Protein AF-A0A661A7U7-F1 (afdb_monomer_lite)

Structure (mmCIF, N/CA/C/O backbone):
data_AF-A0A661A7U7-F1
#
_entry.id  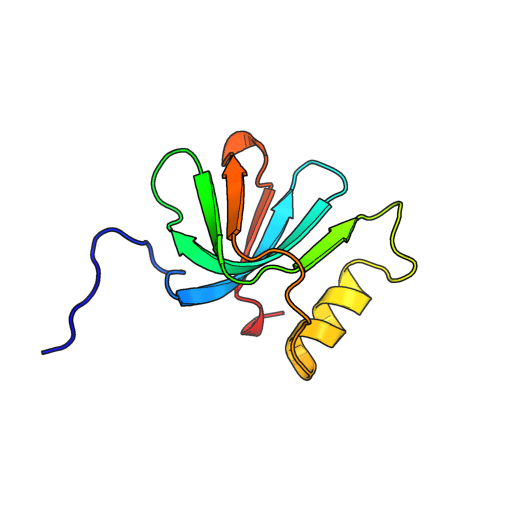 AF-A0A661A7U7-F1
#
loop_
_atom_site.group_PDB
_atom_site.id
_atom_site.type_symbol
_atom_site.label_atom_id
_atom_site.label_alt_id
_atom_site.label_comp_id
_atom_site.label_asym_id
_atom_site.label_entity_id
_atom_site.label_seq_id
_atom_site.pdbx_PDB_ins_code
_atom_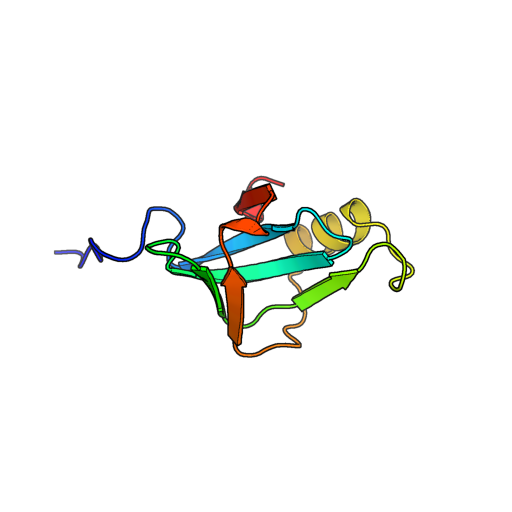site.Cartn_x
_atom_site.Cartn_y
_atom_site.Cartn_z
_atom_site.occupancy
_atom_site.B_iso_or_equiv
_atom_site.auth_seq_id
_atom_site.auth_comp_id
_atom_site.auth_asym_id
_atom_site.auth_atom_id
_atom_site.pdbx_PDB_model_num
ATOM 1 N N . MET A 1 1 ? -14.691 -24.620 -15.045 1.00 40.69 1 MET A N 1
ATOM 2 C CA . MET A 1 1 ? -14.805 -24.707 -13.573 1.00 40.69 1 MET A CA 1
ATOM 3 C C . MET A 1 1 ? -13.600 -23.997 -12.976 1.00 40.69 1 MET A C 1
ATOM 5 O O . MET A 1 1 ? -12.532 -24.586 -12.950 1.00 40.69 1 MET A O 1
ATOM 9 N N . GLY A 1 2 ? -13.733 -22.718 -12.618 1.00 37.12 2 GLY A N 1
ATOM 10 C CA . GLY A 1 2 ? -12.684 -21.962 -11.926 1.00 37.12 2 GLY A CA 1
ATOM 11 C C . GLY A 1 2 ? -13.100 -21.787 -10.473 1.00 37.12 2 GLY A C 1
ATOM 12 O O . GLY A 1 2 ? -14.211 -21.334 -10.215 1.00 37.12 2 GLY A O 1
ATOM 13 N N . THR A 1 3 ? -12.265 -22.217 -9.535 1.00 41.62 3 THR A N 1
ATOM 14 C CA . THR A 1 3 ? -12.479 -22.046 -8.096 1.00 41.62 3 THR A CA 1
ATOM 15 C C . THR A 1 3 ? -12.349 -20.568 -7.738 1.00 41.62 3 THR A C 1
ATOM 17 O O . THR A 1 3 ? -11.258 -20.075 -7.470 1.00 41.62 3 THR A O 1
ATOM 20 N N . PHE A 1 4 ? -13.468 -19.848 -7.772 1.00 43.56 4 PHE A N 1
ATOM 21 C CA . PHE A 1 4 ? -13.584 -18.523 -7.177 1.00 43.56 4 PHE A CA 1
ATOM 22 C C . PHE A 1 4 ? -13.544 -18.694 -5.656 1.00 43.56 4 PHE A C 1
ATOM 24 O O . PHE A 1 4 ? -14.451 -19.286 -5.071 1.00 43.56 4 PHE A O 1
ATOM 31 N N . HIS A 1 5 ? -12.467 -18.236 -5.018 1.00 46.03 5 HIS A N 1
ATOM 32 C CA . HIS A 1 5 ? -12.367 -18.202 -3.561 1.00 46.03 5 HIS A CA 1
ATOM 33 C C . HIS A 1 5 ? -13.321 -17.122 -3.038 1.00 46.03 5 HIS A C 1
ATOM 35 O O . HIS A 1 5 ? -12.991 -15.940 -3.054 1.00 46.03 5 HIS A O 1
ATOM 41 N N . GLN A 1 6 ? -14.517 -17.532 -2.610 1.00 49.66 6 GLN A N 1
ATOM 42 C CA . GLN A 1 6 ? -15.576 -16.637 -2.126 1.00 49.66 6 GLN A CA 1
ATOM 43 C C . GLN A 1 6 ? -15.190 -15.876 -0.838 1.00 49.66 6 GLN A C 1
ATOM 45 O O . GLN A 1 6 ? -15.808 -14.864 -0.529 1.00 49.66 6 GLN A O 1
ATOM 50 N N . ASP A 1 7 ? -14.115 -16.289 -0.155 1.00 53.19 7 ASP A N 1
ATOM 51 C CA . ASP A 1 7 ? -13.756 -15.808 1.188 1.00 53.19 7 ASP A CA 1
ATOM 52 C C . ASP A 1 7 ? -12.574 -14.818 1.238 1.00 53.19 7 ASP A C 1
ATOM 54 O O . ASP A 1 7 ? -12.115 -14.472 2.324 1.00 53.19 7 ASP A O 1
ATOM 58 N N . LYS A 1 8 ? -12.021 -14.382 0.093 1.00 57.00 8 LYS A N 1
ATOM 59 C CA . LYS A 1 8 ? -10.759 -13.602 0.075 1.00 57.00 8 LYS A CA 1
ATOM 60 C C . LYS A 1 8 ? -10.846 -12.157 -0.447 1.00 57.00 8 LYS A C 1
ATOM 62 O O . LYS A 1 8 ? -9.899 -11.394 -0.263 1.00 57.00 8 LYS A O 1
ATOM 67 N N . GLY A 1 9 ? -11.991 -11.750 -1.000 1.00 66.19 9 GLY A N 1
ATOM 68 C CA . GLY A 1 9 ? -12.243 -10.393 -1.512 1.00 66.19 9 GLY A CA 1
ATOM 69 C C . GLY A 1 9 ? -11.706 -10.162 -2.932 1.00 66.19 9 GLY A C 1
ATOM 70 O O . GLY A 1 9 ? -10.916 -10.953 -3.442 1.00 66.19 9 GLY A O 1
ATOM 71 N N . GLU A 1 10 ? -12.141 -9.078 -3.584 1.00 78.44 10 GLU A N 1
ATOM 72 C CA . GLU A 1 10 ? -11.845 -8.792 -5.006 1.00 78.44 10 GLU A CA 1
ATOM 73 C C . GLU A 1 10 ? -10.352 -8.580 -5.301 1.00 78.44 10 GLU A C 1
ATOM 75 O O . GLU A 1 10 ? -9.891 -8.863 -6.403 1.00 78.44 10 GLU A O 1
ATOM 80 N N . LEU A 1 11 ? -9.580 -8.134 -4.306 1.00 86.31 11 LEU A N 1
ATOM 81 C CA . LEU A 1 11 ? -8.142 -7.888 -4.442 1.00 86.31 11 LEU A CA 1
ATOM 82 C C . LEU A 1 11 ? -7.276 -9.128 -4.176 1.00 86.31 11 LEU A C 1
ATOM 84 O O . LEU A 1 11 ? -6.049 -9.039 -4.240 1.00 86.31 11 LEU A O 1
ATOM 88 N N . HIS A 1 12 ? -7.877 -10.290 -3.899 1.00 88.75 12 HIS A N 1
ATOM 89 C CA . HIS A 1 12 ? -7.118 -11.499 -3.604 1.00 88.75 12 HIS A CA 1
ATOM 90 C C . HIS A 1 12 ? -6.152 -11.872 -4.736 1.00 88.75 12 HIS A C 1
ATOM 92 O O . HIS A 1 12 ? -6.530 -12.066 -5.890 1.00 88.75 12 HIS A O 1
ATOM 98 N N . GLY A 1 13 ? -4.882 -12.037 -4.378 1.00 90.50 13 GLY A N 1
ATOM 99 C CA . GLY A 1 13 ? -3.805 -12.418 -5.276 1.00 90.50 13 GLY A CA 1
ATOM 100 C C . GLY A 1 13 ? -3.224 -11.267 -6.094 1.00 90.50 13 GLY A C 1
ATOM 101 O O . GLY A 1 13 ? -2.236 -11.511 -6.792 1.00 90.50 13 GLY A O 1
ATOM 102 N N . ILE A 1 14 ? -3.780 -10.056 -5.988 1.00 93.88 14 ILE A N 1
ATOM 103 C CA . ILE A 1 14 ? -3.329 -8.856 -6.699 1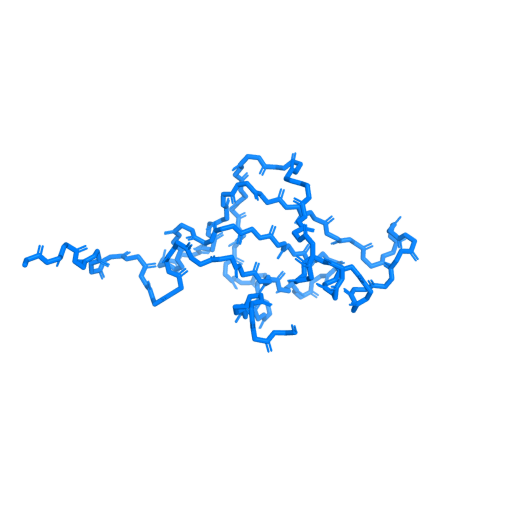.00 93.88 14 ILE A CA 1
ATOM 104 C C . ILE A 1 14 ? -2.228 -8.162 -5.892 1.00 93.88 14 ILE A C 1
ATOM 106 O O . ILE A 1 14 ? -2.289 -8.085 -4.664 1.00 93.88 14 ILE A O 1
ATOM 110 N N . THR A 1 15 ? -1.207 -7.651 -6.580 1.00 96.12 15 THR A N 1
ATOM 111 C CA . THR A 1 15 ? -0.234 -6.735 -5.974 1.00 96.12 15 THR A CA 1
ATOM 112 C C . THR A 1 15 ? -0.903 -5.391 -5.730 1.00 96.12 15 THR A C 1
ATOM 114 O O . THR A 1 15 ? -1.372 -4.750 -6.672 1.00 96.12 15 THR A O 1
ATOM 117 N N . VAL A 1 16 ? -0.941 -4.963 -4.475 1.00 96.44 16 VAL A N 1
ATOM 118 C CA . VAL A 1 16 ? -1.616 -3.739 -4.045 1.00 96.44 16 VAL A CA 1
ATOM 119 C C . VAL A 1 16 ? -0.638 -2.803 -3.351 1.00 96.44 16 VAL A C 1
ATOM 121 O O . VAL A 1 16 ? 0.307 -3.258 -2.706 1.00 96.44 16 VAL A O 1
ATOM 124 N N . LEU A 1 17 ? -0.904 -1.506 -3.465 1.00 97.25 17 LEU A N 1
ATOM 125 C CA . LEU A 1 17 ? -0.420 -0.485 -2.550 1.00 97.25 17 LEU A CA 1
ATOM 126 C C . LEU A 1 17 ? -1.439 -0.335 -1.415 1.00 97.25 17 LEU A C 1
ATOM 128 O O . LEU A 1 17 ? -2.627 -0.121 -1.663 1.00 97.25 17 LEU A O 1
ATOM 132 N N . VAL A 1 18 ? -0.965 -0.409 -0.179 1.00 96.62 18 VAL A N 1
ATOM 133 C CA . VAL A 1 18 ? -1.715 -0.087 1.032 1.00 96.62 18 VAL A CA 1
ATOM 134 C C . VAL A 1 18 ? -1.081 1.139 1.666 1.00 96.62 18 VAL A C 1
ATOM 136 O O . VAL A 1 18 ? 0.067 1.085 2.105 1.00 96.62 18 VAL A O 1
ATOM 139 N N . THR A 1 19 ? -1.822 2.237 1.740 1.00 96.25 19 THR A N 1
ATOM 140 C CA . THR A 1 19 ? -1.406 3.408 2.516 1.00 96.25 19 THR A CA 1
ATOM 141 C C . THR A 1 19 ? -1.996 3.318 3.913 1.00 96.25 19 THR A C 1
ATOM 143 O O . THR A 1 19 ? -3.146 2.901 4.092 1.00 96.25 19 THR A O 1
ATOM 146 N N . THR A 1 20 ? -1.211 3.687 4.921 1.00 94.75 20 THR A N 1
ATOM 147 C CA . THR A 1 20 ? -1.699 3.766 6.301 1.00 94.75 20 THR A CA 1
ATOM 148 C C . THR A 1 20 ? -2.053 5.206 6.665 1.00 94.75 20 THR A C 1
ATOM 150 O O . THR A 1 20 ? -1.689 6.147 5.964 1.00 94.75 20 THR A O 1
ATOM 153 N N . ALA A 1 21 ? -2.773 5.393 7.770 1.00 91.50 21 ALA A N 1
ATOM 154 C CA . ALA A 1 21 ? -2.962 6.717 8.367 1.00 91.50 21 ALA A CA 1
ATOM 155 C C . ALA A 1 21 ? -1.669 7.272 9.007 1.00 91.50 21 ALA A C 1
ATOM 157 O O . ALA A 1 21 ? -1.629 8.433 9.409 1.00 91.50 21 ALA A O 1
ATOM 158 N N . GLY A 1 22 ? -0.641 6.429 9.148 1.00 91.62 22 GLY A N 1
ATOM 159 C CA . GLY A 1 22 ? 0.680 6.787 9.648 1.00 91.62 22 GLY A CA 1
ATOM 160 C C . GLY A 1 22 ? 1.683 7.065 8.521 1.00 91.62 22 GLY A C 1
ATOM 161 O O . GLY A 1 22 ? 1.302 7.204 7.360 1.00 91.62 22 GLY A O 1
ATOM 162 N N . PRO A 1 23 ? 2.985 7.123 8.848 1.00 93.81 23 PRO A N 1
ATOM 163 C CA . PRO A 1 23 ? 4.036 7.428 7.876 1.00 93.81 23 PRO A CA 1
ATOM 164 C C . PRO A 1 23 ? 4.371 6.251 6.946 1.00 93.81 23 PRO A C 1
ATOM 166 O O . PRO A 1 23 ? 5.213 6.395 6.062 1.00 93.81 23 PRO A O 1
ATOM 169 N N . GLU A 1 24 ? 3.759 5.083 7.155 1.00 96.25 24 GLU A N 1
ATOM 170 C CA . GLU A 1 24 ? 4.087 3.861 6.428 1.00 96.25 24 GLU A CA 1
ATOM 171 C C . GLU A 1 24 ? 3.136 3.598 5.263 1.00 96.25 24 GLU A C 1
ATOM 173 O O . GLU A 1 24 ? 1.917 3.775 5.352 1.00 96.25 24 GLU A O 1
ATOM 178 N N . SER A 1 25 ? 3.706 3.088 4.181 1.00 97.44 25 SER A N 1
ATOM 179 C CA . SER A 1 25 ? 2.984 2.511 3.056 1.00 97.44 25 SER A CA 1
ATOM 180 C C . SER A 1 25 ? 3.595 1.167 2.692 1.00 97.44 25 SER A C 1
ATOM 182 O O . SER A 1 25 ? 4.779 0.916 2.907 1.00 97.44 25 SER A O 1
ATOM 184 N N . TRP A 1 26 ? 2.773 0.280 2.151 1.00 97.94 26 TRP A N 1
ATOM 185 C CA . TRP A 1 26 ? 3.149 -1.104 1.911 1.00 97.94 26 TRP A CA 1
ATOM 186 C C . TRP A 1 26 ? 2.763 -1.513 0.504 1.00 97.94 26 TRP A C 1
ATOM 188 O O . TRP A 1 26 ? 1.634 -1.285 0.080 1.00 97.94 26 TRP A O 1
ATOM 198 N N . ILE A 1 27 ? 3.676 -2.164 -0.204 1.00 98.00 27 ILE A N 1
ATOM 199 C CA . ILE A 1 27 ? 3.376 -2.831 -1.468 1.00 98.00 27 ILE A CA 1
ATOM 200 C C . ILE A 1 27 ? 3.530 -4.322 -1.237 1.00 98.00 27 ILE A C 1
ATOM 202 O O . ILE A 1 27 ? 4.528 -4.763 -0.681 1.00 98.00 27 ILE A O 1
ATOM 206 N N . GLY A 1 28 ? 2.552 -5.117 -1.653 1.00 97.31 28 GLY A N 1
ATOM 207 C CA . GLY A 1 28 ? 2.621 -6.565 -1.505 1.00 97.31 28 GLY A CA 1
ATOM 208 C C . GLY A 1 28 ? 1.469 -7.270 -2.192 1.00 97.31 28 GLY A C 1
ATOM 209 O O . GLY A 1 28 ? 0.527 -6.639 -2.673 1.00 97.31 28 GLY A O 1
ATOM 210 N N . ARG A 1 29 ? 1.527 -8.600 -2.238 1.00 96.25 29 ARG A N 1
ATOM 211 C CA . ARG A 1 29 ? 0.438 -9.405 -2.788 1.00 96.25 29 ARG A CA 1
ATOM 212 C C . ARG A 1 29 ? -0.654 -9.570 -1.739 1.00 96.25 29 ARG A C 1
ATOM 214 O O . ARG A 1 29 ? -0.409 -10.165 -0.692 1.00 96.25 29 ARG A O 1
ATOM 221 N N . CYS A 1 30 ? -1.853 -9.072 -2.014 1.00 94.75 30 CYS A N 1
ATOM 222 C CA . CYS A 1 30 ? -2.980 -9.194 -1.099 1.00 94.75 30 CYS A CA 1
ATOM 223 C C . CYS A 1 30 ? -3.417 -10.663 -0.981 1.00 94.75 30 CYS A C 1
ATOM 225 O O . CYS A 1 30 ? -3.776 -11.290 -1.976 1.00 94.75 30 CYS A O 1
ATOM 227 N N . ASP A 1 31 ? -3.383 -11.236 0.223 1.00 92.75 31 ASP A N 1
ATOM 228 C CA . ASP A 1 31 ? -3.927 -12.575 0.484 1.00 92.75 31 ASP A CA 1
ATOM 229 C C . ASP A 1 31 ? -5.356 -12.517 1.021 1.00 92.75 31 ASP A C 1
ATOM 231 O O . ASP A 1 31 ? -6.201 -13.286 0.580 1.00 92.75 31 ASP A O 1
ATOM 235 N N . THR A 1 32 ? -5.669 -11.603 1.932 1.00 88.19 32 THR A N 1
ATOM 236 C CA . THR A 1 32 ? -7.053 -11.394 2.367 1.00 88.19 32 THR A CA 1
ATOM 237 C C . THR A 1 32 ? -7.270 -9.951 2.785 1.00 88.19 32 THR A C 1
ATOM 239 O O . THR A 1 32 ? -6.366 -9.308 3.322 1.00 88.19 32 THR A O 1
ATOM 242 N N . MET A 1 33 ? -8.481 -9.458 2.536 1.00 81.75 33 MET A N 1
ATOM 243 C CA . MET A 1 33 ? -8.984 -8.198 3.090 1.00 81.75 33 MET A CA 1
ATOM 244 C C . MET A 1 33 ? -10.193 -8.400 4.007 1.00 81.75 33 MET A C 1
ATOM 246 O O . MET A 1 33 ? -10.810 -7.426 4.429 1.00 81.75 33 MET A O 1
ATOM 250 N N . MET A 1 34 ? -10.588 -9.647 4.278 1.00 71.00 34 MET A N 1
ATOM 251 C CA . MET A 1 34 ? -11.760 -9.916 5.106 1.00 71.00 34 MET A CA 1
ATOM 252 C C . MET A 1 34 ? -11.398 -9.947 6.596 1.00 71.00 34 MET A C 1
ATOM 254 O O . MET A 1 34 ? -10.403 -10.553 6.994 1.00 71.00 34 MET A O 1
ATOM 258 N N . GLY A 1 35 ? -12.255 -9.342 7.424 1.00 73.12 35 GLY A N 1
ATOM 259 C CA . GLY A 1 35 ? -12.105 -9.283 8.880 1.00 73.12 35 GLY A CA 1
ATOM 260 C C . GLY A 1 35 ? -11.479 -7.972 9.363 1.00 73.12 35 GLY A C 1
ATOM 261 O O . GLY A 1 35 ? -11.740 -6.911 8.806 1.00 73.12 35 GLY A O 1
ATOM 262 N N . GLU A 1 36 ? -10.668 -8.038 10.421 1.00 84.06 36 GLU A N 1
ATOM 263 C CA . GLU A 1 36 ? -10.036 -6.854 11.030 1.00 84.06 36 GLU A CA 1
ATOM 264 C C . GLU A 1 36 ? -8.667 -6.497 10.433 1.00 84.06 36 GLU A C 1
ATOM 266 O O . GLU A 1 36 ? -8.034 -5.552 10.899 1.00 84.06 36 GLU A O 1
ATOM 271 N N . HIS A 1 37 ? -8.180 -7.240 9.432 1.00 88.94 37 HIS A N 1
ATOM 272 C CA . HIS A 1 37 ? -6.830 -7.066 8.895 1.00 88.94 37 HIS A CA 1
ATOM 273 C C . HIS A 1 37 ? -6.779 -7.184 7.370 1.00 88.94 37 HIS A C 1
ATOM 275 O O . HIS A 1 37 ? -7.457 -8.018 6.774 1.00 88.94 37 HIS A O 1
ATOM 281 N N . VAL A 1 38 ? -5.882 -6.408 6.764 1.00 91.56 38 VAL A N 1
ATOM 282 C 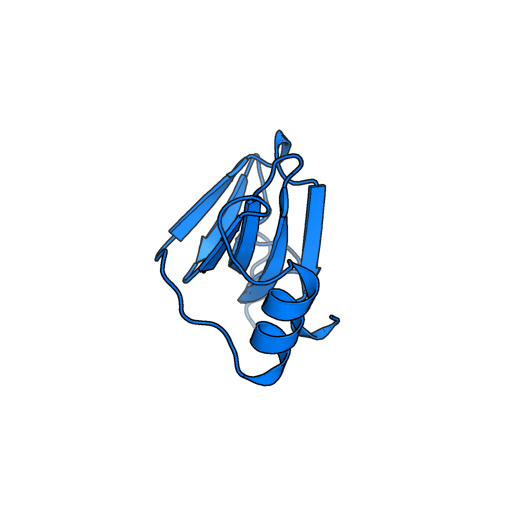CA . VAL A 1 38 ? -5.365 -6.637 5.414 1.00 91.56 38 VAL A CA 1
ATOM 283 C C . VAL A 1 38 ? -4.081 -7.449 5.537 1.00 91.56 38 VAL A C 1
ATOM 285 O O . VAL A 1 38 ? -3.160 -7.066 6.260 1.00 91.56 38 VAL A O 1
ATOM 288 N N . VAL A 1 39 ? -4.013 -8.583 4.844 1.00 94.19 39 VAL A N 1
ATOM 289 C CA . VAL A 1 39 ? -2.826 -9.445 4.839 1.00 94.19 39 VAL A CA 1
ATOM 290 C C . VAL A 1 39 ? -2.101 -9.307 3.512 1.00 94.19 39 VAL A C 1
ATOM 292 O O . VAL A 1 39 ? -2.671 -9.588 2.456 1.00 94.19 39 VAL A O 1
ATOM 295 N N . LEU A 1 40 ? -0.829 -8.923 3.582 1.00 95.94 40 LEU A N 1
ATOM 296 C CA . LEU A 1 40 ? 0.075 -8.877 2.439 1.00 95.94 40 LEU A CA 1
ATOM 297 C C . LEU A 1 40 ? 1.108 -9.995 2.548 1.00 95.94 40 LEU A C 1
ATOM 299 O O . LEU A 1 40 ? 1.654 -10.247 3.623 1.00 95.94 40 LEU A O 1
ATOM 303 N N . LEU A 1 41 ? 1.390 -10.645 1.425 1.00 96.75 41 LEU A N 1
ATOM 304 C CA . LEU A 1 41 ? 2.466 -11.616 1.264 1.00 96.75 41 LEU A CA 1
ATOM 305 C C . LEU A 1 41 ? 3.551 -11.031 0.367 1.00 96.75 41 LEU A C 1
ATOM 307 O O . LEU A 1 41 ? 3.235 -10.359 -0.618 1.00 96.75 41 LEU A O 1
ATOM 311 N N . GLY A 1 42 ? 4.810 -11.322 0.694 1.00 97.12 42 GLY A N 1
ATOM 312 C CA . GLY A 1 42 ? 5.971 -10.822 -0.035 1.00 97.12 42 GLY A CA 1
ATOM 313 C C . GLY A 1 42 ? 5.891 -9.310 -0.211 1.00 97.12 42 GLY A C 1
ATOM 314 O O . GLY A 1 42 ? 5.795 -8.836 -1.337 1.00 97.12 42 GLY A O 1
ATOM 315 N N . ALA A 1 43 ? 5.864 -8.580 0.899 1.00 97.62 43 ALA A N 1
ATOM 316 C CA . ALA A 1 43 ? 5.681 -7.143 0.942 1.00 97.62 43 ALA A CA 1
ATOM 317 C C . ALA A 1 43 ? 7.009 -6.385 1.069 1.00 97.62 43 ALA A C 1
ATOM 319 O O . ALA A 1 43 ? 7.997 -6.884 1.616 1.00 97.62 43 ALA A O 1
ATOM 320 N N . ASP A 1 44 ? 7.002 -5.149 0.598 1.00 97.88 44 ASP A N 1
ATOM 321 C CA . ASP A 1 44 ? 8.011 -4.139 0.884 1.00 97.88 44 ASP A CA 1
ATOM 322 C C . ASP A 1 44 ? 7.349 -2.924 1.537 1.00 97.88 44 ASP A C 1
ATOM 324 O O . ASP A 1 44 ? 6.151 -2.673 1.356 1.00 97.88 44 ASP A O 1
ATOM 328 N N . ARG A 1 45 ? 8.134 -2.207 2.337 1.00 97.62 45 ARG A N 1
ATOM 329 C CA . ARG A 1 45 ? 7.681 -1.081 3.149 1.00 97.62 45 ARG A CA 1
ATOM 330 C C . ARG A 1 45 ? 8.349 0.192 2.665 1.00 97.62 45 ARG A C 1
ATOM 332 O O . ARG A 1 45 ? 9.566 0.213 2.498 1.00 97.62 45 ARG A O 1
ATOM 339 N N . HIS A 1 46 ? 7.555 1.246 2.564 1.00 97.81 46 HIS A N 1
ATOM 340 C CA . HIS A 1 46 ? 8.015 2.621 2.479 1.00 97.81 46 HIS A CA 1
ATOM 341 C C . HIS A 1 46 ? 7.648 3.378 3.751 1.00 97.81 46 HIS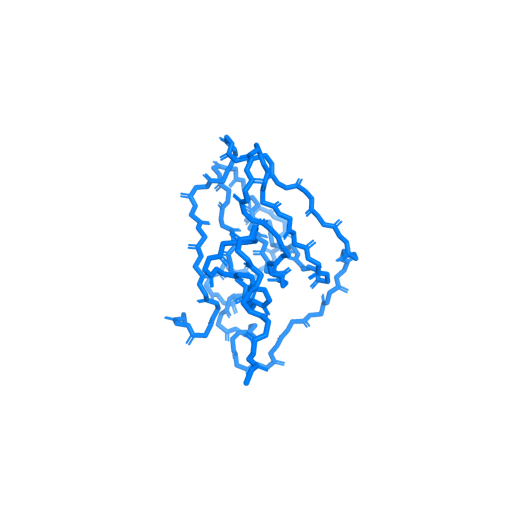 A C 1
ATOM 343 O O . HIS A 1 46 ? 6.570 3.168 4.312 1.00 97.81 46 HIS A O 1
ATOM 349 N N . HIS A 1 47 ? 8.540 4.245 4.211 1.00 96.81 47 HIS A N 1
ATOM 350 C CA . HIS A 1 47 ? 8.312 5.122 5.348 1.00 96.81 47 HIS A CA 1
ATOM 351 C C . HIS A 1 47 ? 8.702 6.561 5.002 1.00 96.81 47 HIS A C 1
ATOM 353 O O . HIS A 1 47 ? 9.876 6.859 4.780 1.00 96.81 47 HIS A O 1
ATOM 359 N N . ALA A 1 48 ? 7.725 7.470 5.061 1.00 92.12 48 ALA A N 1
ATOM 360 C CA . ALA A 1 48 ? 7.839 8.851 4.584 1.00 92.12 48 ALA A CA 1
ATOM 361 C C . ALA A 1 48 ? 9.035 9.636 5.156 1.00 92.12 48 ALA A C 1
ATOM 363 O O . ALA A 1 48 ? 9.674 10.378 4.421 1.00 92.12 48 ALA A O 1
ATOM 364 N N . ASP A 1 49 ? 9.360 9.449 6.440 1.00 92.88 49 ASP A N 1
ATOM 365 C CA . ASP A 1 49 ? 10.463 10.181 7.092 1.00 92.88 49 ASP A CA 1
ATOM 366 C C . ASP A 1 49 ? 11.813 9.436 7.106 1.00 92.88 49 ASP A C 1
ATOM 368 O O . ASP A 1 49 ? 12.796 9.959 7.629 1.00 92.88 49 ASP A O 1
ATOM 372 N N . GLN A 1 50 ? 11.865 8.188 6.624 1.00 92.88 50 GLN A N 1
ATOM 373 C CA . GLN A 1 50 ? 13.062 7.334 6.723 1.00 92.88 50 GLN A CA 1
ATOM 374 C C . GLN A 1 50 ? 13.662 7.001 5.361 1.00 92.88 50 GLN A C 1
ATOM 376 O O . GLN A 1 50 ? 14.874 6.809 5.270 1.00 92.88 50 GLN A O 1
ATOM 381 N N . ASP A 1 51 ? 12.830 6.914 4.327 1.00 93.38 51 ASP A N 1
ATOM 382 C CA . ASP A 1 51 ? 13.279 6.583 2.986 1.00 93.38 51 ASP A CA 1
ATOM 383 C C . ASP A 1 51 ? 13.586 7.851 2.187 1.00 93.38 51 ASP A C 1
ATOM 385 O O . ASP A 1 51 ? 12.857 8.838 2.238 1.00 93.38 51 ASP A O 1
ATOM 389 N N . GLU A 1 52 ? 14.683 7.817 1.427 1.00 92.19 52 GLU A N 1
ATOM 390 C CA . GLU A 1 52 ? 15.132 8.958 0.616 1.00 92.19 52 GLU A CA 1
ATOM 391 C C . GLU A 1 52 ? 14.172 9.277 -0.537 1.00 92.19 52 GLU A C 1
ATOM 393 O O . GLU A 1 52 ? 14.041 10.431 -0.937 1.00 92.19 52 GLU A O 1
ATOM 398 N N . ALA A 1 53 ? 13.521 8.250 -1.088 1.00 92.69 53 ALA A N 1
ATOM 399 C CA . ALA A 1 53 ? 12.553 8.408 -2.161 1.00 92.69 53 ALA A CA 1
ATOM 400 C C . ALA A 1 53 ? 11.193 8.824 -1.596 1.00 92.69 53 ALA A C 1
ATOM 402 O O . ALA A 1 53 ? 10.736 8.284 -0.586 1.00 92.69 53 ALA A O 1
ATOM 403 N N . SER A 1 54 ? 10.504 9.720 -2.296 1.00 95.94 54 SER A N 1
ATOM 404 C CA . SER A 1 54 ? 9.094 9.995 -2.019 1.00 95.94 54 SER A CA 1
ATOM 405 C C . SER A 1 54 ? 8.225 8.755 -2.272 1.00 95.94 54 SER A C 1
ATOM 407 O O . SER A 1 54 ? 8.612 7.832 -2.997 1.00 95.94 54 SER A O 1
ATOM 409 N N . LEU A 1 55 ? 7.020 8.739 -1.689 1.00 94.50 55 LEU A N 1
ATOM 410 C CA . LEU A 1 55 ? 6.057 7.655 -1.900 1.00 94.50 55 LEU A CA 1
ATOM 411 C C . LEU A 1 55 ? 5.772 7.447 -3.396 1.00 94.50 55 LEU A C 1
ATOM 413 O O . LEU A 1 55 ? 5.798 6.315 -3.869 1.00 94.50 55 LEU A O 1
ATOM 417 N N . ASP A 1 56 ? 5.563 8.533 -4.141 1.00 95.56 56 ASP A N 1
ATOM 418 C CA . ASP A 1 56 ? 5.233 8.482 -5.568 1.00 95.56 56 ASP A CA 1
ATOM 419 C C . ASP A 1 56 ? 6.389 7.922 -6.409 1.00 95.56 56 ASP A C 1
ATOM 421 O O . ASP A 1 56 ? 6.171 7.103 -7.301 1.00 95.56 56 ASP A O 1
ATOM 425 N N . GLU A 1 57 ? 7.634 8.301 -6.104 1.00 96.06 57 GLU A N 1
ATOM 426 C CA . GLU A 1 57 ? 8.818 7.758 -6.783 1.00 96.06 57 GLU A CA 1
ATOM 427 C C . GLU A 1 57 ? 8.996 6.262 -6.505 1.00 96.06 57 GLU A C 1
ATOM 429 O O . GLU A 1 57 ? 9.308 5.484 -7.414 1.00 96.06 57 GLU A O 1
ATOM 434 N N . TRP A 1 58 ? 8.780 5.842 -5.256 1.00 96.69 58 TRP A N 1
ATOM 435 C CA . TRP A 1 58 ? 8.852 4.436 -4.875 1.00 96.69 58 TRP A CA 1
ATOM 436 C C . TRP A 1 58 ? 7.746 3.609 -5.544 1.00 96.69 58 TRP A C 1
ATOM 438 O O . TRP A 1 58 ? 8.044 2.566 -6.134 1.00 96.69 58 TRP A O 1
ATOM 448 N N . VAL A 1 59 ? 6.501 4.098 -5.537 1.00 96.50 59 VAL A N 1
ATOM 449 C CA . VAL A 1 59 ? 5.351 3.454 -6.196 1.00 96.50 59 VAL A CA 1
ATOM 450 C C . VAL A 1 59 ? 5.556 3.373 -7.705 1.00 96.50 59 VAL A C 1
ATOM 452 O O . VAL A 1 59 ? 5.408 2.292 -8.272 1.00 96.50 59 VAL A O 1
ATOM 455 N N . GLY A 1 60 ? 5.959 4.469 -8.353 1.00 96.00 60 GLY A N 1
ATOM 456 C CA . GLY A 1 60 ? 6.190 4.500 -9.798 1.00 96.00 60 GLY A CA 1
ATOM 457 C C . GLY A 1 60 ? 7.304 3.548 -10.232 1.00 96.00 60 GLY A C 1
ATOM 458 O O . GLY A 1 60 ? 7.196 2.862 -11.248 1.00 96.00 60 GLY A O 1
ATOM 459 N N . LYS A 1 61 ? 8.373 3.420 -9.436 1.00 95.25 61 LYS A N 1
ATOM 460 C CA . LYS A 1 61 ? 9.397 2.397 -9.683 1.00 95.25 61 LYS A CA 1
ATOM 461 C C . LYS A 1 61 ? 8.820 0.989 -9.529 1.00 95.25 61 LYS A C 1
ATOM 463 O O . LYS A 1 61 ? 9.051 0.140 -10.391 1.00 95.25 61 LYS A O 1
ATOM 468 N N . ALA A 1 62 ? 8.073 0.746 -8.453 1.00 96.12 62 ALA A N 1
ATOM 469 C CA . ALA A 1 62 ? 7.490 -0.556 -8.162 1.00 96.12 62 ALA A CA 1
ATOM 470 C C . ALA A 1 62 ? 6.488 -1.016 -9.234 1.00 96.12 62 ALA A C 1
ATOM 472 O O . ALA A 1 62 ? 6.469 -2.203 -9.563 1.00 96.12 62 ALA A O 1
ATOM 473 N N . SER A 1 63 ? 5.690 -0.110 -9.809 1.00 94.19 63 SER A N 1
ATOM 474 C CA . SER A 1 63 ? 4.734 -0.447 -10.872 1.00 94.19 63 SER A CA 1
ATOM 475 C C . SER A 1 63 ? 5.420 -0.768 -12.206 1.00 94.19 63 SER A C 1
ATOM 477 O O . SER A 1 63 ? 4.953 -1.640 -12.937 1.00 94.19 63 SER A O 1
ATOM 479 N N . MET A 1 64 ? 6.566 -0.142 -12.503 1.00 92.56 64 MET A N 1
ATOM 480 C CA . MET A 1 64 ? 7.309 -0.377 -13.748 1.00 92.56 64 MET A CA 1
ATOM 481 C C . MET A 1 64 ? 8.178 -1.637 -13.731 1.00 92.56 64 MET A C 1
ATOM 483 O O . MET A 1 64 ? 8.203 -2.383 -14.709 1.00 92.56 64 MET A O 1
ATOM 487 N N . VAL A 1 65 ? 8.953 -1.845 -12.662 1.00 94.19 65 VAL A N 1
ATOM 488 C CA . VAL A 1 65 ? 9.994 -2.894 -12.622 1.00 94.19 65 VAL A CA 1
ATOM 489 C C . VAL A 1 65 ? 9.795 -3.910 -11.500 1.00 94.19 65 VAL A C 1
ATOM 491 O O . VAL A 1 65 ? 10.619 -4.808 -11.326 1.00 94.19 65 VAL A O 1
ATOM 494 N N . GLY A 1 66 ? 8.704 -3.792 -10.747 1.00 93.31 66 GLY A N 1
ATOM 495 C CA . GLY A 1 66 ? 8.490 -4.553 -9.527 1.00 93.31 66 GLY A CA 1
ATOM 496 C C . GLY A 1 66 ? 9.252 -3.971 -8.337 1.00 93.31 66 GLY A C 1
ATOM 497 O O . GLY A 1 66 ? 9.937 -2.950 -8.413 1.00 93.31 66 GLY A O 1
ATOM 498 N N . PHE A 1 67 ? 9.128 -4.647 -7.205 1.00 95.25 67 PHE A N 1
ATOM 499 C CA . PHE A 1 67 ? 9.722 -4.263 -5.930 1.00 95.25 67 PHE A CA 1
ATOM 500 C C . PHE A 1 67 ? 10.444 -5.466 -5.323 1.00 95.25 67 PHE A C 1
ATOM 502 O O . PHE A 1 67 ? 10.271 -6.598 -5.782 1.00 95.25 67 PHE A O 1
ATOM 509 N N . PHE A 1 68 ? 11.275 -5.228 -4.310 1.00 95.56 68 PHE A N 1
ATOM 510 C CA . PHE A 1 68 ? 12.010 -6.293 -3.635 1.00 95.56 68 PHE A CA 1
ATOM 511 C C . PHE A 1 68 ? 11.358 -6.593 -2.282 1.00 95.56 68 PHE A C 1
ATOM 513 O O . PHE A 1 68 ? 11.499 -5.784 -1.367 1.00 95.56 68 PHE A O 1
ATOM 520 N N . PRO A 1 69 ? 10.661 -7.732 -2.124 1.00 95.69 69 PRO A N 1
ATOM 521 C CA . PRO A 1 69 ? 10.028 -8.083 -0.862 1.00 95.69 69 PRO A CA 1
ATOM 522 C C . PRO A 1 69 ? 11.047 -8.186 0.272 1.00 95.69 69 PRO A C 1
ATOM 524 O O . PRO A 1 69 ? 11.981 -8.985 0.209 1.00 95.69 69 PRO A O 1
ATOM 527 N N . ARG A 1 70 ? 10.843 -7.405 1.332 1.00 97.19 70 ARG A N 1
ATOM 528 C CA . ARG A 1 70 ? 11.638 -7.471 2.571 1.00 97.19 70 ARG A CA 1
ATOM 529 C C . ARG A 1 70 ? 10.883 -8.146 3.711 1.00 97.19 70 ARG A C 1
ATOM 531 O O . ARG A 1 70 ? 11.486 -8.538 4.705 1.00 97.19 70 ARG A O 1
ATOM 538 N N . HIS A 1 71 ? 9.573 -8.311 3.551 1.00 97.56 71 HIS A N 1
ATOM 539 C CA . HIS A 1 71 ? 8.681 -8.904 4.531 1.00 97.56 71 HIS A CA 1
ATOM 540 C C . HIS A 1 71 ? 7.918 -10.061 3.894 1.00 97.56 71 HIS A C 1
ATOM 542 O O . HIS A 1 71 ? 7.176 -9.878 2.934 1.00 97.56 71 HIS A O 1
ATOM 548 N N . GLU A 1 72 ? 8.067 -11.269 4.431 1.00 96.88 72 GLU A N 1
ATOM 549 C CA . GLU A 1 72 ? 7.367 -12.441 3.894 1.00 96.88 72 GLU A CA 1
ATOM 550 C C . GLU A 1 72 ? 5.847 -12.323 4.065 1.00 96.88 72 GLU A C 1
ATOM 552 O O . GLU A 1 72 ? 5.082 -12.668 3.164 1.00 96.88 72 GLU A O 1
ATOM 557 N N . ARG A 1 73 ? 5.411 -11.795 5.211 1.00 95.62 73 ARG A N 1
ATOM 558 C CA . ARG A 1 73 ? 4.004 -11.589 5.540 1.00 95.62 73 ARG A CA 1
ATOM 559 C C . ARG A 1 73 ? 3.834 -10.376 6.443 1.00 95.62 73 ARG A C 1
ATOM 561 O O . ARG A 1 73 ? 4.568 -10.222 7.416 1.00 95.62 73 ARG A O 1
ATOM 568 N N . VAL A 1 74 ? 2.823 -9.566 6.150 1.00 95.44 74 VAL A N 1
ATOM 569 C CA . VAL A 1 74 ? 2.439 -8.389 6.935 1.00 95.44 74 VAL A CA 1
ATOM 570 C C . VAL A 1 74 ? 0.945 -8.460 7.225 1.00 95.44 74 VAL A C 1
ATOM 572 O O . VAL A 1 74 ? 0.152 -8.786 6.342 1.00 95.44 74 VAL A O 1
ATOM 575 N N . LEU A 1 75 ? 0.569 -8.185 8.473 1.00 94.44 75 LEU A N 1
ATOM 576 C CA . LEU A 1 75 ? -0.819 -8.033 8.894 1.00 94.44 75 LEU A CA 1
ATOM 577 C C . LEU A 1 75 ? -1.026 -6.567 9.262 1.00 94.44 75 L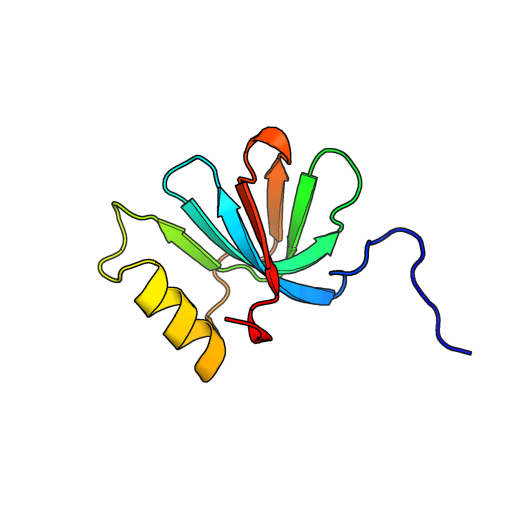EU A C 1
ATOM 579 O O . LEU A 1 75 ? -0.436 -6.088 10.227 1.00 94.44 75 LEU A O 1
ATOM 583 N N . LEU A 1 76 ? -1.854 -5.869 8.494 1.00 93.06 76 LEU A N 1
ATOM 584 C CA . LEU A 1 76 ? -2.191 -4.469 8.722 1.00 93.06 76 LEU A CA 1
ATOM 585 C C . LEU A 1 76 ? -3.596 -4.398 9.320 1.00 93.06 76 LEU A C 1
ATOM 587 O O . LEU A 1 76 ? -4.540 -4.823 8.651 1.00 93.06 76 LEU A O 1
ATOM 591 N N . PRO A 1 77 ? -3.775 -3.891 10.553 1.00 92.81 77 PRO A N 1
ATOM 592 C CA . PRO A 1 77 ? -5.103 -3.678 11.112 1.00 92.81 77 PRO A CA 1
ATOM 593 C C . PRO A 1 77 ? -5.909 -2.744 10.211 1.00 92.81 77 PRO A C 1
ATOM 595 O O . PRO A 1 77 ? -5.430 -1.676 9.836 1.00 92.81 77 PRO A O 1
ATOM 598 N N . HIS A 1 78 ? -7.151 -3.105 9.901 1.00 88.69 78 HIS A N 1
ATOM 599 C CA . HIS A 1 78 ? -8.014 -2.323 9.016 1.00 88.69 78 HIS A CA 1
ATOM 600 C C . HIS A 1 78 ? -8.224 -0.892 9.540 1.00 88.69 78 HIS A C 1
ATOM 602 O O . HIS A 1 78 ? -8.292 0.048 8.760 1.00 88.69 78 HIS A O 1
ATOM 608 N N . ALA A 1 79 ? -8.212 -0.705 10.865 1.00 89.75 79 ALA A N 1
ATOM 609 C CA . ALA A 1 79 ? -8.277 0.610 11.506 1.00 89.75 79 ALA A CA 1
ATOM 610 C C . ALA A 1 79 ? -7.091 1.541 11.177 1.00 89.75 79 ALA A C 1
ATOM 612 O O . ALA A 1 79 ? -7.200 2.750 11.360 1.00 89.75 79 ALA A O 1
ATOM 613 N N . GLN A 1 80 ? -5.956 0.997 10.728 1.00 90.94 80 GLN A N 1
ATOM 614 C CA . GLN A 1 80 ? -4.762 1.761 10.354 1.00 90.94 80 GLN A CA 1
ATOM 615 C C . GLN A 1 80 ? -4.644 1.964 8.841 1.00 90.94 80 GLN A C 1
ATOM 617 O O . GLN A 1 80 ? -3.824 2.768 8.401 1.00 90.94 80 GLN A O 1
ATOM 622 N N . VAL A 1 81 ? -5.441 1.249 8.046 1.00 92.88 81 VAL A N 1
ATOM 623 C CA . VAL A 1 81 ? -5.425 1.327 6.585 1.00 92.88 81 VAL A CA 1
ATOM 624 C C . VAL A 1 81 ? -6.238 2.537 6.138 1.00 92.88 81 VAL A C 1
ATOM 626 O O . VAL A 1 81 ? -7.419 2.654 6.450 1.00 92.88 81 VAL A O 1
ATOM 629 N N . ALA A 1 82 ? -5.603 3.436 5.389 1.00 93.69 82 ALA A N 1
ATOM 630 C CA . ALA A 1 82 ? -6.259 4.601 4.804 1.00 93.69 82 ALA A CA 1
ATOM 631 C C . ALA A 1 82 ? -6.842 4.277 3.423 1.00 93.69 82 ALA A C 1
ATOM 633 O O . ALA A 1 82 ? -7.972 4.657 3.119 1.00 93.69 82 ALA A O 1
ATOM 634 N N . ALA A 1 83 ? -6.087 3.562 2.587 1.00 92.00 83 ALA A N 1
ATOM 635 C CA . ALA A 1 83 ? -6.556 3.102 1.288 1.00 92.00 83 ALA A CA 1
ATOM 636 C C . ALA A 1 83 ? -5.820 1.837 0.840 1.00 92.00 83 ALA A C 1
ATOM 638 O O . ALA A 1 83 ? -4.662 1.608 1.190 1.00 92.00 83 ALA A O 1
ATOM 639 N N . VAL A 1 84 ? -6.493 1.049 0.002 1.00 93.69 84 VAL A N 1
ATOM 640 C CA . VAL A 1 84 ? -5.898 -0.068 -0.736 1.00 93.69 84 VAL A CA 1
ATOM 641 C C . VAL A 1 84 ? -6.176 0.148 -2.215 1.00 93.69 84 VAL A C 1
ATOM 643 O O . VAL A 1 84 ? -7.319 0.401 -2.594 1.00 93.69 84 VAL A O 1
ATOM 646 N N . ARG A 1 85 ? -5.139 0.070 -3.051 1.00 94.00 85 ARG A N 1
ATOM 647 C CA . ARG A 1 85 ? -5.248 0.245 -4.504 1.00 94.00 85 ARG A CA 1
ATOM 648 C C . ARG A 1 85 ? -4.449 -0.823 -5.246 1.00 94.00 85 ARG A C 1
ATOM 650 O O . ARG A 1 85 ? -3.345 -1.143 -4.804 1.00 94.00 85 ARG A O 1
ATOM 657 N N . PRO A 1 86 ? -4.946 -1.370 -6.366 1.00 94.38 86 PRO A N 1
ATOM 658 C CA . PRO A 1 86 ? -4.138 -2.230 -7.221 1.00 94.38 86 PRO A CA 1
ATOM 659 C C . PRO A 1 86 ? -2.920 -1.468 -7.749 1.00 94.38 86 PRO A C 1
ATOM 661 O O . PRO A 1 86 ? -3.058 -0.374 -8.283 1.00 94.38 86 PRO A O 1
ATOM 664 N N . LEU A 1 87 ? -1.725 -2.051 -7.638 1.00 93.44 87 LEU A N 1
ATOM 665 C CA . LEU A 1 87 ? -0.495 -1.384 -8.080 1.00 93.44 87 LEU A CA 1
ATOM 666 C C . LEU A 1 87 ? -0.476 -1.138 -9.598 1.00 93.44 87 LEU A C 1
ATOM 668 O O . LEU A 1 87 ? 0.152 -0.198 -10.058 1.00 93.44 87 LEU A O 1
ATOM 672 N N . HIS A 1 88 ? -1.165 -1.976 -10.375 1.00 88.50 88 HIS A N 1
ATOM 673 C CA . HIS A 1 88 ? -1.211 -1.874 -11.837 1.00 88.50 88 HIS A CA 1
ATOM 674 C C . HIS A 1 88 ? -2.114 -0.742 -12.359 1.00 88.50 88 HIS A C 1
ATOM 676 O O . HIS A 1 88 ? -2.161 -0.519 -13.566 1.00 88.50 88 HIS A O 1
ATOM 682 N N . GLU A 1 89 ? -2.848 -0.065 -11.474 1.00 89.56 89 GLU A N 1
ATOM 683 C CA . GLU A 1 89 ? -3.681 1.101 -11.797 1.00 89.56 89 GLU A CA 1
ATOM 684 C C . GLU A 1 89 ? -2.994 2.432 -11.432 1.00 89.56 89 GLU A C 1
ATOM 686 O O . GLU A 1 89 ? -3.598 3.492 -11.610 1.00 89.56 89 GLU A O 1
ATOM 691 N N . LEU A 1 90 ? -1.765 2.376 -10.895 1.00 85.75 90 LEU A N 1
ATOM 692 C CA . LEU A 1 90 ? -0.992 3.514 -10.382 1.00 85.75 90 LEU A CA 1
ATOM 693 C C . LEU A 1 90 ? 0.160 3.916 -11.309 1.00 85.75 90 LEU A C 1
ATOM 695 O O . LEU A 1 90 ? 0.836 3.017 -11.863 1.00 85.75 90 LEU A O 1
#

Secondary structure (DSSP, 8-state):
-----TTS-TTTT-EEEEEESSSEEEEEEEEE-SSSEEEEEEEEEEETTT-SS-HHHHHHHHHHH-----EEEEEEEGGGEEEEEEGGG-

pLDDT: mean 88.65, std 14.51, range [37.12, 98.0]

Radius of gyration: 12.98 Å; chains: 1; bounding box: 31×35×25 Å

Sequence (90 aa):
MGTFHQDKGELHGITVLVTTAGPESWIGRCDTMMGEHVVLLGADRHHADQDEASLDEWVGKASMVGFFPRHERVLLPHAQVAAVRPLHEL

Foldseek 3Di:
DDPDPPAADPQAQFFKWWDWPAQKIKTAGFHHDPDQWTKGALMDMDGCVPDPDHPCRQLVCCLPPHDHRPDRMDIGGPNGTPDMGGSPVD